Protein AF-A0A2S9FWB5-F1 (afdb_monomer_lite)

pLDDT: mean 86.01, std 10.68, range [48.88, 96.44]

Structure (mmCIF, N/CA/C/O backbone):
data_AF-A0A2S9FWB5-F1
#
_entry.id   AF-A0A2S9FWB5-F1
#
loop_
_atom_site.group_PDB
_atom_site.id
_atom_site.type_symbol
_atom_site.label_atom_id
_atom_site.label_alt_id
_atom_site.label_comp_id
_atom_site.label_asym_id
_atom_site.label_entity_id
_atom_site.label_seq_id
_atom_site.pdbx_PDB_ins_code
_atom_site.Cartn_x
_atom_site.Cartn_y
_atom_site.Cartn_z
_atom_site.occupancy
_atom_site.B_iso_or_equiv
_atom_site.auth_seq_id
_atom_site.auth_comp_id
_atom_site.auth_asym_id
_atom_site.auth_atom_id
_atom_site.pdbx_PDB_model_num
ATOM 1 N N . SER A 1 1 ? 13.611 -1.705 9.704 1.00 56.12 1 SER A N 1
ATOM 2 C CA . SER A 1 1 ? 12.705 -2.147 8.622 1.00 56.12 1 SER A CA 1
ATOM 3 C C . SER A 1 1 ? 13.473 -2.657 7.407 1.00 56.12 1 SER A C 1
ATOM 5 O O . SER A 1 1 ? 13.182 -3.765 6.983 1.00 56.12 1 SER A O 1
ATOM 7 N N . PHE A 1 2 ? 14.490 -1.937 6.908 1.00 52.44 2 PHE A N 1
ATOM 8 C CA . PHE A 1 2 ? 15.194 -2.280 5.655 1.00 52.44 2 PHE A CA 1
ATOM 9 C C . PHE A 1 2 ? 15.756 -3.718 5.592 1.00 52.44 2 PHE A C 1
ATOM 11 O O . PHE A 1 2 ? 15.617 -4.388 4.576 1.00 52.44 2 PHE A O 1
ATOM 18 N N . HIS A 1 3 ? 16.303 -4.242 6.695 1.00 57.69 3 HIS A N 1
ATOM 19 C CA . HIS A 1 3 ? 16.839 -5.614 6.766 1.00 57.69 3 HIS A CA 1
ATOM 20 C C . HIS A 1 3 ? 15.777 -6.729 6.825 1.00 57.69 3 HIS A C 1
ATOM 22 O O . HIS A 1 3 ? 16.128 -7.901 6.767 1.00 57.69 3 HIS A O 1
ATOM 28 N N . LEU A 1 4 ? 14.490 -6.383 6.931 1.00 68.12 4 LEU A N 1
ATOM 29 C CA . LEU A 1 4 ? 13.366 -7.331 6.914 1.00 68.12 4 LEU A CA 1
ATOM 30 C C . LEU A 1 4 ? 12.625 -7.331 5.563 1.00 68.12 4 LEU A C 1
ATOM 32 O O . LEU A 1 4 ? 11.552 -7.914 5.459 1.00 68.12 4 LEU A O 1
ATOM 36 N N . GLY A 1 5 ? 13.158 -6.640 4.546 1.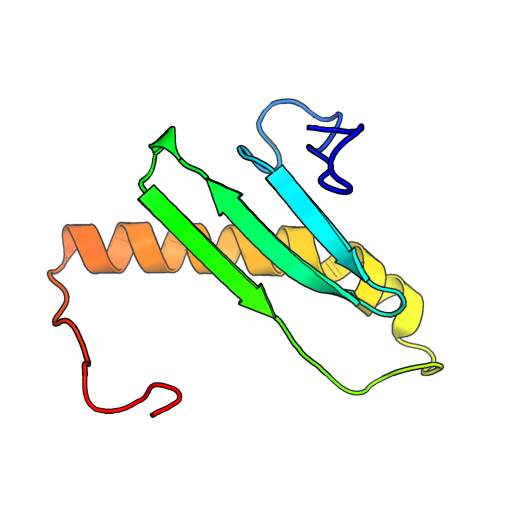00 66.12 5 GLY A N 1
ATOM 37 C CA . GLY A 1 5 ? 12.522 -6.499 3.230 1.00 66.12 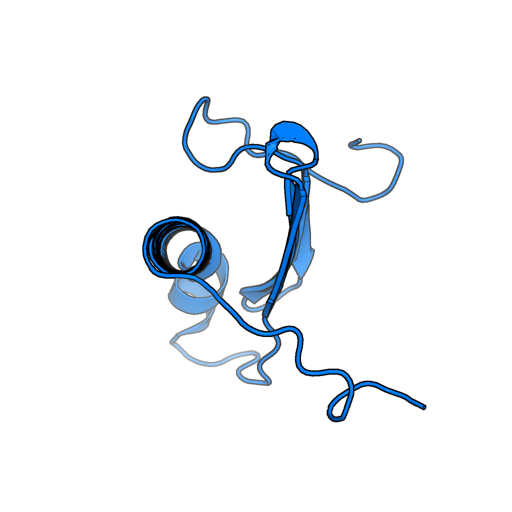5 GLY A CA 1
ATOM 38 C C . GLY A 1 5 ? 11.439 -5.415 3.152 1.00 66.12 5 GLY A C 1
ATOM 39 O O . GLY A 1 5 ? 10.847 -5.220 2.092 1.00 66.12 5 GLY A O 1
ATOM 40 N N . TYR A 1 6 ? 11.199 -4.678 4.243 1.00 75.44 6 TYR A N 1
ATOM 41 C CA . TYR A 1 6 ? 10.258 -3.557 4.271 1.00 75.44 6 TYR A CA 1
ATOM 42 C C . TYR A 1 6 ? 10.983 -2.211 4.226 1.00 75.44 6 TYR A C 1
ATOM 44 O O . TYR A 1 6 ? 11.965 -1.976 4.933 1.00 75.44 6 TYR A O 1
ATOM 52 N N . HIS A 1 7 ? 10.439 -1.284 3.456 1.00 81.44 7 HIS A N 1
ATOM 53 C CA . HIS A 1 7 ? 10.943 0.063 3.259 1.00 81.44 7 HIS A CA 1
ATOM 54 C C . HIS A 1 7 ? 9.935 1.080 3.799 1.00 81.44 7 HIS A C 1
ATOM 56 O O . HIS A 1 7 ? 8.726 0.898 3.677 1.00 81.44 7 HIS A O 1
ATOM 62 N N . GLY A 1 8 ? 10.443 2.145 4.417 1.00 83.25 8 GLY A N 1
ATOM 63 C CA . GLY A 1 8 ? 9.694 3.390 4.592 1.00 83.25 8 GLY A CA 1
ATOM 64 C C . GLY A 1 8 ? 10.041 4.350 3.455 1.00 83.25 8 GLY A C 1
ATOM 65 O O . GLY A 1 8 ? 11.055 4.158 2.778 1.00 83.25 8 GLY A O 1
ATOM 66 N N . LEU A 1 9 ? 9.233 5.392 3.244 1.00 80.56 9 LEU A N 1
ATOM 67 C CA . LEU A 1 9 ? 9.616 6.450 2.309 1.00 80.56 9 LEU A CA 1
ATOM 68 C C . LEU A 1 9 ? 10.616 7.406 2.967 1.00 80.56 9 LEU A C 1
ATOM 70 O O . LEU A 1 9 ? 10.370 7.855 4.086 1.00 80.56 9 LEU A O 1
ATOM 74 N N . PRO A 1 10 ? 11.697 7.799 2.269 1.00 78.12 10 PRO A N 1
ATOM 75 C CA . PRO A 1 10 ? 12.661 8.773 2.780 1.00 78.12 10 PRO A CA 1
ATOM 76 C C . PRO A 1 10 ? 12.128 10.219 2.736 1.00 78.12 10 PRO A C 1
ATOM 78 O O . PRO A 1 10 ? 12.896 11.162 2.897 1.00 78.12 10 PRO A O 1
ATOM 81 N N . ILE A 1 11 ? 10.825 10.407 2.497 1.00 83.19 11 ILE A N 1
ATOM 82 C CA . ILE A 1 11 ? 10.154 11.707 2.422 1.00 83.19 11 ILE A CA 1
ATOM 83 C C . ILE A 1 11 ? 9.229 11.824 3.641 1.00 83.19 11 ILE A C 1
ATOM 85 O O . ILE A 1 11 ? 8.167 11.187 3.657 1.00 83.19 11 ILE A O 1
ATOM 89 N N . PRO A 1 12 ? 9.607 12.616 4.662 1.00 79.31 12 PRO A N 1
ATOM 90 C CA . PRO A 1 12 ? 8.797 12.800 5.860 1.00 79.31 12 PRO A CA 1
ATOM 91 C C . PRO A 1 12 ? 7.361 13.226 5.527 1.00 79.31 12 PRO A C 1
ATOM 93 O O . PRO A 1 12 ? 7.134 14.107 4.702 1.00 79.31 12 PRO A O 1
ATOM 96 N N . GLY A 1 13 ? 6.381 12.585 6.166 1.00 79.69 13 GLY A N 1
ATOM 97 C CA . GLY A 1 13 ? 4.958 12.923 6.039 1.00 79.69 13 GLY A CA 1
ATOM 98 C C . GLY A 1 13 ? 4.250 12.424 4.772 1.00 79.69 13 GLY A C 1
ATOM 99 O O . GLY A 1 13 ? 3.019 12.417 4.754 1.00 79.69 13 GLY A O 1
ATOM 100 N N . LEU A 1 14 ? 4.974 11.959 3.745 1.00 84.62 14 LEU A N 1
ATOM 101 C CA . LEU A 1 14 ? 4.354 11.514 2.490 1.00 84.62 14 LEU A CA 1
ATOM 102 C C . LEU A 1 14 ? 3.557 10.213 2.665 1.00 84.62 14 LEU A C 1
ATOM 104 O O . LEU A 1 14 ? 2.396 10.130 2.263 1.00 84.62 14 LEU A O 1
ATOM 108 N N . LEU A 1 15 ? 4.168 9.206 3.293 1.00 88.19 15 LEU A N 1
ATOM 109 C CA . LEU A 1 15 ? 3.504 7.954 3.647 1.00 88.19 15 LEU A CA 1
ATOM 110 C C . LEU A 1 15 ? 4.124 7.378 4.933 1.00 88.19 15 LEU A C 1
ATOM 112 O O . LEU A 1 15 ? 5.193 6.768 4.858 1.00 88.19 15 LEU A O 1
ATOM 116 N N . PRO A 1 16 ? 3.499 7.591 6.109 1.00 89.69 16 PRO A N 1
ATOM 117 C CA . PRO A 1 16 ? 3.978 7.006 7.358 1.00 89.69 16 PRO A CA 1
ATOM 118 C C . PRO A 1 16 ? 3.850 5.478 7.331 1.00 89.69 16 PRO A C 1
ATOM 120 O O . PRO A 1 16 ? 3.031 4.920 6.595 1.00 89.69 16 PRO A O 1
ATOM 123 N N . GLY A 1 17 ? 4.666 4.802 8.136 1.00 90.62 17 GLY A N 1
ATOM 124 C CA . GLY A 1 17 ? 4.699 3.344 8.208 1.00 90.62 17 GLY A CA 1
ATOM 125 C C . GLY A 1 17 ? 5.768 2.701 7.322 1.00 90.62 17 GLY A C 1
ATOM 126 O O . GLY A 1 17 ? 6.784 3.314 6.988 1.00 90.62 17 GLY A O 1
ATOM 127 N N . PHE A 1 18 ? 5.562 1.430 6.990 1.00 92.50 18 PHE A N 1
ATOM 128 C CA . PHE A 1 18 ? 6.508 0.616 6.232 1.00 92.50 18 PHE A CA 1
ATOM 129 C C . PHE A 1 18 ? 5.795 -0.413 5.352 1.00 92.50 18 PHE A C 1
ATOM 131 O O . PHE A 1 18 ? 4.683 -0.847 5.649 1.00 92.50 18 PHE A O 1
ATOM 138 N N . GLY A 1 19 ? 6.457 -0.848 4.284 1.00 92.06 19 GLY A N 1
ATOM 139 C CA . GLY A 1 19 ? 5.906 -1.835 3.363 1.00 92.06 19 GLY A CA 1
ATOM 140 C C . GLY A 1 19 ? 6.849 -2.175 2.219 1.00 92.06 19 GLY A C 1
ATOM 141 O O . GLY A 1 19 ? 8.054 -1.977 2.325 1.00 92.06 19 GLY A O 1
ATOM 142 N N . HIS A 1 20 ? 6.323 -2.700 1.120 1.00 91.88 20 HIS A N 1
ATOM 143 C CA . HIS A 1 20 ? 7.116 -2.999 -0.070 1.00 91.88 20 HIS A CA 1
ATOM 144 C C . HIS A 1 20 ? 6.293 -2.737 -1.330 1.00 91.88 20 HIS A C 1
ATOM 146 O O . HIS A 1 20 ? 5.125 -3.121 -1.390 1.00 91.88 20 HIS A O 1
ATOM 152 N N . VAL A 1 21 ? 6.906 -2.093 -2.326 1.00 90.44 21 VAL A N 1
ATOM 153 C CA . VAL A 1 21 ? 6.319 -1.895 -3.656 1.00 90.44 21 VAL A CA 1
ATOM 154 C C . VAL A 1 21 ? 7.008 -2.868 -4.602 1.00 90.44 21 VAL A C 1
ATOM 156 O O . VAL A 1 21 ? 8.192 -2.725 -4.897 1.00 90.44 21 VAL A O 1
ATOM 159 N N . GLY A 1 22 ? 6.271 -3.884 -5.033 1.00 88.94 22 GLY A N 1
ATOM 160 C CA . GLY A 1 22 ? 6.719 -4.858 -6.012 1.00 88.94 22 GLY A CA 1
ATOM 161 C C . GLY A 1 22 ? 6.844 -4.252 -7.407 1.00 88.94 22 GLY A C 1
ATOM 162 O O . GLY A 1 22 ? 6.305 -3.183 -7.713 1.00 88.94 22 GLY A O 1
ATOM 163 N N . LEU A 1 23 ? 7.561 -4.966 -8.271 1.00 87.88 23 LEU A N 1
ATOM 164 C CA . LEU A 1 23 ? 7.757 -4.559 -9.655 1.00 87.88 23 LEU A CA 1
ATOM 165 C C . LEU A 1 23 ? 6.407 -4.384 -10.362 1.00 87.88 23 LEU A C 1
ATOM 167 O O . LEU A 1 23 ? 5.577 -5.293 -10.381 1.00 87.88 23 LEU A O 1
ATOM 171 N N . GLY A 1 24 ? 6.210 -3.212 -10.958 1.00 88.81 24 GLY A N 1
ATOM 172 C CA . GLY A 1 24 ? 5.009 -2.884 -11.711 1.00 88.81 24 GLY A CA 1
ATOM 173 C C . GLY A 1 24 ? 3.906 -2.220 -10.895 1.00 88.81 24 GLY A C 1
ATOM 174 O O . GLY A 1 24 ? 2.944 -1.807 -11.518 1.00 88.81 24 GLY A O 1
ATOM 175 N N . GLY A 1 25 ? 4.041 -2.058 -9.571 1.00 90.88 25 GLY A N 1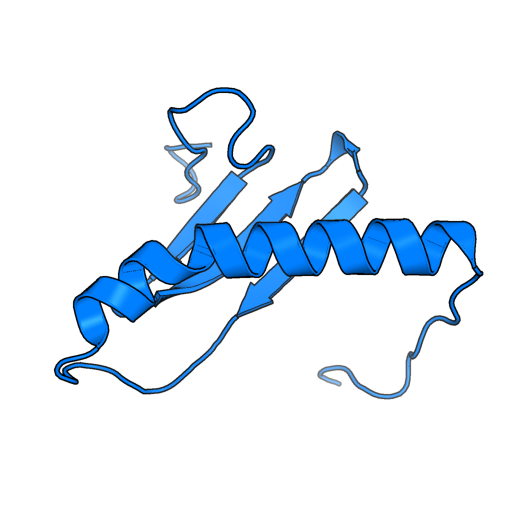
ATOM 176 C CA . GLY A 1 25 ? 3.134 -1.219 -8.769 1.00 90.88 25 GLY A CA 1
ATOM 177 C C . GLY A 1 25 ? 2.248 -1.939 -7.750 1.00 90.88 25 GLY A C 1
ATOM 178 O O . GLY A 1 25 ? 1.545 -1.276 -6.990 1.00 90.88 25 GLY A O 1
ATOM 179 N N . SER A 1 26 ? 2.294 -3.274 -7.665 1.00 92.62 26 SER A N 1
ATOM 180 C CA . SER A 1 26 ? 1.640 -3.992 -6.558 1.00 92.62 26 SER A CA 1
ATOM 181 C C . SER A 1 26 ? 2.357 -3.700 -5.238 1.00 92.62 26 SER A C 1
ATOM 183 O O . SER A 1 26 ? 3.575 -3.554 -5.223 1.00 92.62 26 SER A O 1
ATOM 185 N N . LEU A 1 27 ? 1.640 -3.619 -4.117 1.00 92.44 27 LEU A N 1
ATOM 186 C CA . LEU A 1 27 ? 2.246 -3.283 -2.827 1.00 92.44 27 LEU A CA 1
ATOM 187 C C . LEU A 1 27 ? 1.505 -3.849 -1.619 1.00 92.44 27 LEU A C 1
ATOM 189 O O . LEU A 1 27 ? 0.315 -4.154 -1.682 1.00 92.44 27 LEU A O 1
ATOM 193 N N . GLY A 1 28 ? 2.217 -3.887 -0.495 1.00 93.56 28 GLY A N 1
ATOM 194 C CA . GLY A 1 28 ? 1.660 -4.024 0.849 1.00 93.56 28 GLY A CA 1
ATOM 195 C C . GLY A 1 28 ? 2.268 -2.975 1.775 1.00 93.56 28 GLY A C 1
ATOM 196 O O . GLY A 1 28 ? 3.465 -2.703 1.681 1.00 93.56 28 GLY A O 1
ATOM 197 N N . TRP A 1 29 ? 1.457 -2.374 2.645 1.00 94.69 29 TRP A N 1
ATOM 198 C CA . TRP A 1 29 ? 1.882 -1.314 3.560 1.00 94.69 29 TRP A CA 1
ATOM 199 C C . TRP A 1 29 ? 1.166 -1.397 4.908 1.00 94.69 29 TRP A C 1
ATOM 201 O O . TRP A 1 29 ? -0.016 -1.738 4.971 1.00 94.69 29 TRP A O 1
ATOM 211 N N . ALA A 1 30 ? 1.874 -1.041 5.977 1.00 93.94 30 ALA A N 1
ATOM 212 C CA . ALA A 1 30 ? 1.363 -0.977 7.338 1.00 93.94 30 ALA A CA 1
ATOM 213 C C . ALA A 1 30 ? 1.782 0.333 8.016 1.00 93.94 30 ALA A C 1
ATOM 215 O O . ALA A 1 30 ? 2.952 0.709 8.005 1.00 93.94 30 ALA A O 1
ATOM 216 N N . ASP A 1 31 ? 0.816 0.999 8.640 1.00 93.62 31 ASP A N 1
ATOM 217 C CA . ASP A 1 31 ? 0.966 2.172 9.495 1.00 93.62 31 ASP A CA 1
ATOM 218 C C . ASP A 1 31 ? 0.483 1.810 10.917 1.00 93.62 31 ASP A C 1
ATOM 220 O O . ASP A 1 31 ? -0.721 1.869 11.203 1.00 93.62 31 ASP A O 1
ATOM 224 N N . PRO A 1 32 ? 1.400 1.376 11.808 1.00 91.88 32 PRO A N 1
ATOM 225 C CA . PRO A 1 32 ? 1.050 0.944 13.160 1.00 91.88 32 PRO A CA 1
ATOM 226 C C . PRO A 1 32 ? 0.465 2.054 14.033 1.00 91.88 32 PRO A C 1
ATOM 228 O O . PRO A 1 32 ? -0.390 1.760 14.864 1.00 91.88 32 PRO A O 1
ATOM 231 N N . GLU A 1 33 ? 0.881 3.312 13.842 1.00 91.50 33 GLU A N 1
ATOM 232 C CA . GLU A 1 33 ? 0.391 4.441 14.647 1.00 91.50 33 GLU A CA 1
ATOM 233 C C . GLU A 1 33 ? -1.112 4.642 14.460 1.00 91.50 33 GLU A C 1
ATOM 235 O O . GLU A 1 33 ? -1.838 4.947 15.405 1.00 91.50 33 GLU A O 1
ATOM 240 N N . THR A 1 34 ? -1.598 4.426 13.236 1.00 91.12 34 THR A N 1
ATOM 241 C CA . THR A 1 34 ? -3.024 4.538 12.924 1.00 91.12 34 THR A CA 1
ATOM 242 C C . THR A 1 34 ? -3.753 3.196 12.923 1.00 91.12 34 THR A C 1
ATOM 244 O O . THR A 1 34 ? -4.972 3.182 12.714 1.00 91.12 34 THR A O 1
ATOM 247 N N . GLY A 1 35 ? -3.050 2.077 13.132 1.00 92.12 35 GLY A N 1
ATOM 248 C CA . GLY A 1 35 ? -3.596 0.720 13.038 1.00 92.12 35 GLY A CA 1
ATOM 249 C C . GLY A 1 35 ? -4.145 0.379 11.648 1.00 92.12 35 GLY A C 1
ATOM 250 O O . GLY A 1 35 ? -5.133 -0.348 11.540 1.00 92.12 35 GLY A O 1
ATOM 251 N N . LEU A 1 36 ? -3.582 0.968 10.589 1.00 93.31 36 LEU A N 1
ATOM 252 C CA . LEU A 1 36 ? -4.015 0.769 9.205 1.00 93.31 36 LEU A CA 1
ATOM 253 C C . LEU A 1 36 ? -3.016 -0.124 8.467 1.00 93.31 36 LEU A C 1
ATOM 255 O O . LEU A 1 36 ? -1.816 0.120 8.499 1.00 93.31 36 LEU A O 1
ATOM 259 N N . ALA A 1 37 ? -3.513 -1.114 7.734 1.00 93.94 37 ALA A N 1
ATOM 260 C CA . ALA A 1 37 ? -2.727 -1.859 6.760 1.00 93.94 37 ALA A CA 1
ATOM 261 C C . ALA A 1 37 ? -3.536 -2.020 5.474 1.00 93.94 37 ALA A C 1
ATOM 263 O O . ALA A 1 37 ? -4.765 -2.110 5.517 1.00 93.94 37 ALA A O 1
ATOM 264 N N . PHE A 1 38 ? -2.857 -2.027 4.332 1.00 93.75 38 PHE A N 1
ATOM 265 C CA . PHE A 1 38 ? -3.496 -2.209 3.035 1.00 93.75 38 PHE A CA 1
ATOM 266 C C . PHE A 1 38 ? -2.554 -2.877 2.039 1.00 93.75 38 PHE A C 1
ATOM 268 O O . PHE A 1 38 ? -1.331 -2.774 2.138 1.00 93.75 38 PHE A O 1
ATOM 275 N N . GLY A 1 39 ? -3.153 -3.549 1.061 1.00 93.75 39 GLY A N 1
ATOM 276 C CA . GLY A 1 39 ? -2.461 -4.110 -0.087 1.00 93.75 39 GLY A CA 1
ATOM 277 C C . GLY A 1 39 ? -3.180 -3.734 -1.374 1.00 93.75 39 GLY A C 1
ATOM 278 O O . GLY A 1 39 ? -4.402 -3.579 -1.389 1.00 93.75 39 GLY A O 1
ATOM 279 N N . PHE A 1 40 ? -2.416 -3.577 -2.445 1.00 91.75 40 PHE A N 1
ATOM 280 C CA . PHE A 1 40 ? -2.927 -3.331 -3.786 1.00 91.75 40 PHE A CA 1
ATOM 281 C C . PHE A 1 40 ? -2.251 -4.303 -4.745 1.00 91.75 40 PHE A C 1
ATOM 283 O O . PHE A 1 40 ? -1.025 -4.386 -4.782 1.00 91.75 40 PHE A O 1
ATOM 290 N N . VAL A 1 41 ? -3.057 -5.053 -5.493 1.00 92.00 41 VAL A N 1
ATOM 291 C CA . VAL A 1 41 ? -2.585 -6.080 -6.424 1.00 92.00 41 VAL A CA 1
ATOM 292 C C . VAL A 1 41 ? -3.225 -5.835 -7.778 1.00 92.00 41 VAL A C 1
ATOM 294 O O . VAL A 1 41 ? -4.434 -5.633 -7.880 1.00 92.00 41 VAL A O 1
ATOM 297 N N . HIS A 1 42 ? -2.409 -5.869 -8.822 1.00 90.00 42 HIS A N 1
ATOM 298 C CA . HIS A 1 42 ? -2.860 -5.785 -10.204 1.00 90.00 42 HIS A CA 1
ATOM 299 C C . HIS A 1 42 ? -1.890 -6.547 -11.115 1.00 90.00 42 HIS A C 1
ATOM 301 O O . HIS A 1 42 ? -0.748 -6.807 -10.746 1.00 90.00 42 HIS A O 1
ATOM 307 N N . HIS A 1 43 ? -2.337 -6.900 -12.321 1.00 89.75 43 HIS A N 1
ATOM 308 C CA . HIS A 1 43 ? -1.578 -7.748 -13.253 1.00 89.75 43 HIS A CA 1
ATOM 309 C C . HIS A 1 43 ? -0.962 -6.990 -14.444 1.00 89.75 43 HIS A C 1
ATOM 311 O O . HIS A 1 43 ? -0.589 -7.600 -15.440 1.00 89.75 43 HIS A O 1
ATOM 317 N N . ARG A 1 44 ? -0.905 -5.651 -14.402 1.00 86.06 44 ARG A N 1
ATOM 318 C CA . ARG A 1 44 ? -0.523 -4.799 -15.554 1.00 86.06 44 ARG A CA 1
ATOM 319 C C . ARG A 1 44 ? 0.993 -4.677 -15.751 1.00 86.06 44 ARG A C 1
ATOM 321 O O . ARG A 1 44 ? 1.531 -3.588 -15.955 1.00 86.06 44 ARG A O 1
ATOM 328 N N . LEU A 1 45 ? 1.682 -5.808 -15.696 1.00 81.56 45 LEU A N 1
ATOM 329 C CA . LEU A 1 45 ? 3.125 -5.871 -15.874 1.00 81.56 45 LEU A CA 1
ATOM 330 C C . LEU A 1 45 ? 3.491 -5.536 -17.335 1.00 81.56 45 LEU A C 1
ATOM 332 O O . LEU A 1 45 ? 2.836 -6.014 -18.256 1.00 81.56 45 LEU A O 1
ATOM 336 N N . LEU A 1 46 ? 4.528 -4.713 -17.543 1.00 81.50 46 LEU A N 1
ATOM 337 C CA . LEU A 1 46 ? 5.059 -4.331 -18.870 1.00 81.50 46 LEU A CA 1
ATOM 338 C C . LEU A 1 46 ? 4.085 -3.570 -19.790 1.00 81.50 46 LEU A C 1
ATOM 340 O O . LEU A 1 46 ? 4.184 -3.634 -21.014 1.00 81.50 46 LEU A O 1
ATOM 344 N N . THR A 1 47 ? 3.159 -2.806 -19.216 1.00 85.00 47 THR A N 1
ATOM 345 C CA . THR A 1 47 ? 2.332 -1.865 -19.987 1.00 85.00 47 THR A CA 1
ATOM 346 C C . THR A 1 47 ? 3.026 -0.499 -20.120 1.00 85.00 47 THR A C 1
ATOM 348 O O . THR A 1 47 ? 3.882 -0.172 -19.293 1.00 85.00 47 THR A O 1
ATOM 351 N N . PRO A 1 48 ? 2.629 0.370 -21.075 1.00 89.1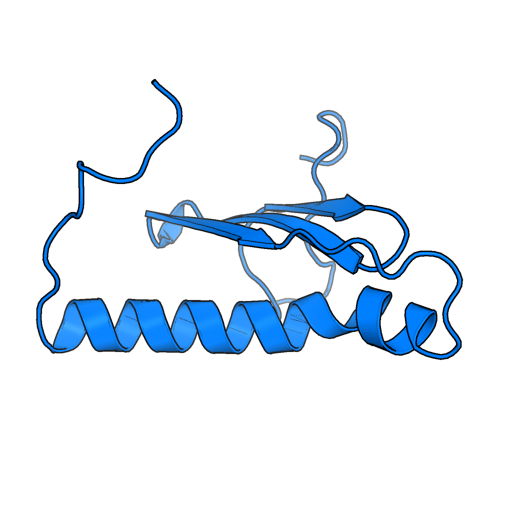9 48 PRO A N 1
ATOM 352 C CA . PRO A 1 48 ? 3.095 1.765 -21.119 1.00 89.19 48 PRO A CA 1
ATOM 353 C C . PRO A 1 48 ? 2.818 2.558 -19.832 1.00 89.19 48 PRO A C 1
ATOM 355 O O . PRO A 1 48 ? 3.407 3.608 -19.600 1.00 89.19 48 PRO A O 1
ATOM 358 N N . LEU A 1 49 ? 1.927 2.047 -18.981 1.00 88.12 49 LEU A N 1
ATOM 359 C CA . LEU A 1 49 ? 1.536 2.645 -17.713 1.00 88.12 49 LEU A CA 1
ATOM 360 C C . LEU A 1 49 ? 2.410 2.173 -16.539 1.00 88.12 49 LEU A C 1
ATOM 362 O O . LEU A 1 49 ? 2.168 2.586 -15.411 1.00 88.12 49 LEU A O 1
ATOM 366 N N . VAL A 1 50 ? 3.448 1.359 -16.767 1.00 88.62 50 VAL A N 1
ATOM 367 C CA . VAL A 1 50 ? 4.295 0.799 -15.697 1.00 88.62 50 VAL A CA 1
ATOM 368 C C . VAL A 1 50 ? 4.927 1.872 -14.806 1.00 88.62 50 VAL A C 1
ATOM 370 O O . VAL A 1 50 ? 4.998 1.693 -13.596 1.00 88.62 50 VAL A O 1
ATOM 373 N N . VAL A 1 51 ? 5.328 3.017 -15.370 1.00 88.00 51 VAL A N 1
ATOM 374 C CA . VAL A 1 51 ? 5.897 4.132 -14.591 1.00 88.00 51 VAL A CA 1
ATOM 375 C C . VAL A 1 51 ? 4.835 4.748 -13.681 1.00 88.00 51 VAL A C 1
ATOM 377 O O . VAL A 1 51 ? 5.087 4.968 -12.496 1.00 88.00 51 VAL A O 1
ATOM 380 N N . SER A 1 52 ? 3.632 4.986 -14.213 1.00 88.94 52 SER A N 1
ATOM 381 C CA . SER A 1 52 ? 2.512 5.483 -13.411 1.00 88.94 52 SER A CA 1
ATOM 382 C C . SER A 1 52 ? 2.050 4.464 -12.375 1.00 88.94 52 SER A C 1
ATOM 384 O O . SER A 1 52 ? 1.732 4.858 -11.260 1.00 88.94 52 SER A O 1
ATOM 386 N N . ASP A 1 53 ? 2.063 3.171 -12.696 1.00 89.38 53 ASP A N 1
ATOM 387 C CA . ASP A 1 53 ? 1.652 2.109 -11.778 1.00 89.38 53 ASP A CA 1
ATOM 388 C C . ASP A 1 53 ? 2.678 1.968 -10.637 1.00 89.38 53 ASP A C 1
ATOM 390 O O . ASP A 1 53 ? 2.301 1.887 -9.469 1.00 89.38 53 ASP A O 1
ATOM 394 N N . GLN A 1 54 ? 3.977 2.082 -10.942 1.00 89.75 54 GLN A N 1
ATOM 395 C CA . GLN A 1 54 ? 5.058 2.055 -9.953 1.00 89.75 54 GLN A CA 1
ATOM 396 C C . GLN A 1 54 ? 4.985 3.228 -8.961 1.00 89.75 54 GLN A C 1
ATOM 398 O O . GLN A 1 54 ? 5.260 3.043 -7.778 1.00 89.75 54 GLN A O 1
ATOM 403 N N . ALA A 1 55 ? 4.630 4.433 -9.421 1.00 89.19 55 ALA A N 1
ATOM 404 C CA . ALA A 1 55 ? 4.536 5.631 -8.577 1.00 89.19 55 ALA A CA 1
ATOM 405 C C . ALA A 1 55 ? 3.137 5.845 -7.962 1.00 89.19 55 ALA A C 1
ATOM 407 O O . ALA A 1 55 ? 2.987 6.545 -6.956 1.00 89.19 55 ALA A O 1
ATOM 408 N N . GLY A 1 56 ? 2.105 5.229 -8.541 1.00 88.31 56 GLY A N 1
ATOM 409 C CA . GLY A 1 56 ? 0.696 5.428 -8.196 1.00 88.31 56 GLY A CA 1
ATOM 410 C C . GLY A 1 56 ? 0.322 4.979 -6.784 1.00 88.31 56 GLY A C 1
ATOM 411 O O . GLY A 1 56 ? -0.733 5.370 -6.270 1.00 88.31 56 GLY A O 1
ATOM 412 N N . PHE A 1 57 ? 1.191 4.218 -6.115 1.00 87.50 57 PHE A N 1
ATOM 413 C CA . PHE A 1 57 ? 0.974 3.795 -4.735 1.00 87.50 57 PHE A CA 1
ATOM 414 C C . PHE A 1 57 ? 0.837 4.979 -3.769 1.00 87.50 57 PHE A C 1
ATOM 416 O O . PHE A 1 57 ? 0.056 4.882 -2.830 1.00 87.50 57 PHE A O 1
ATOM 423 N N . VAL A 1 58 ? 1.517 6.110 -4.007 1.00 88.88 58 VAL A N 1
ATOM 424 C CA . VAL A 1 58 ? 1.411 7.303 -3.143 1.00 88.88 58 VAL A CA 1
ATOM 425 C C . VAL A 1 58 ? -0.008 7.870 -3.181 1.00 88.88 58 VAL A C 1
ATOM 427 O O . VAL A 1 58 ? -0.621 8.104 -2.137 1.00 88.88 58 VAL A O 1
ATOM 430 N N . ALA A 1 59 ? -0.560 8.043 -4.384 1.00 91.56 59 ALA A N 1
ATOM 431 C CA . ALA A 1 59 ? -1.924 8.530 -4.569 1.00 91.56 59 ALA A CA 1
ATOM 432 C C . ALA A 1 59 ? -2.951 7.536 -4.004 1.00 91.56 59 ALA A C 1
ATOM 434 O O . ALA A 1 59 ? -3.859 7.921 -3.265 1.00 91.56 59 ALA A O 1
ATOM 435 N N . THR A 1 60 ? -2.764 6.245 -4.287 1.00 90.94 60 THR A N 1
ATOM 436 C CA . THR A 1 60 ? -3.623 5.165 -3.781 1.00 90.94 60 THR A CA 1
ATOM 437 C C . THR A 1 60 ? -3.617 5.123 -2.252 1.00 90.94 60 THR A C 1
ATOM 439 O O . THR A 1 60 ? -4.674 5.093 -1.624 1.00 90.94 60 THR A O 1
ATOM 442 N N . ALA A 1 61 ? -2.442 5.219 -1.629 1.00 90.56 61 ALA A N 1
ATOM 443 C CA . ALA A 1 61 ? -2.293 5.250 -0.182 1.00 90.56 61 ALA A CA 1
ATOM 444 C C . ALA A 1 61 ? -2.968 6.477 0.448 1.00 90.56 61 ALA A C 1
ATOM 446 O O . ALA A 1 61 ? -3.638 6.355 1.475 1.00 90.56 61 ALA A O 1
ATOM 447 N N . ALA A 1 62 ? -2.850 7.656 -0.172 1.00 92.25 62 ALA A N 1
ATOM 448 C CA . ALA A 1 62 ? -3.527 8.863 0.295 1.00 92.25 62 ALA A CA 1
ATOM 449 C C . ALA A 1 62 ? -5.059 8.706 0.275 1.00 92.25 62 ALA A C 1
ATOM 451 O O . ALA A 1 62 ? -5.733 9.063 1.247 1.00 92.25 62 ALA A O 1
ATOM 452 N N . LEU A 1 63 ? -5.609 8.116 -0.792 1.00 94.88 63 LEU A N 1
ATOM 453 C CA . LEU A 1 63 ? -7.041 7.833 -0.906 1.00 94.88 63 LEU A CA 1
ATOM 454 C C . LEU A 1 63 ? -7.512 6.807 0.132 1.00 94.88 63 LEU A C 1
ATOM 456 O O . LEU A 1 63 ? -8.530 7.037 0.785 1.00 94.88 63 LEU A O 1
ATOM 460 N N . ILE A 1 64 ? -6.756 5.726 0.346 1.00 94.06 64 ILE A N 1
ATOM 461 C CA . ILE A 1 64 ? -7.066 4.709 1.362 1.00 94.06 64 ILE A CA 1
ATOM 462 C C . ILE A 1 64 ? -7.077 5.330 2.762 1.00 94.06 64 ILE A C 1
ATOM 464 O O . ILE A 1 64 ? -8.038 5.143 3.510 1.00 94.06 64 ILE A O 1
ATOM 468 N N . ARG A 1 65 ? -6.059 6.127 3.113 1.00 92.75 65 ARG A N 1
ATOM 469 C CA . ARG A 1 65 ? -5.983 6.820 4.412 1.00 92.75 65 ARG A CA 1
ATOM 470 C C . ARG A 1 65 ? -7.159 7.773 4.615 1.00 92.75 65 ARG A C 1
ATOM 472 O O . ARG A 1 65 ? -7.764 7.780 5.688 1.00 92.75 65 ARG A O 1
ATOM 479 N N . ARG A 1 66 ? -7.532 8.534 3.580 1.00 94.94 66 ARG A N 1
ATOM 480 C CA . ARG A 1 66 ? -8.718 9.404 3.609 1.00 94.94 66 ARG A CA 1
ATOM 481 C C . ARG A 1 66 ? -10.000 8.596 3.815 1.00 94.94 66 ARG A C 1
ATOM 483 O O . ARG A 1 66 ? -10.819 8.971 4.650 1.00 94.94 66 ARG A O 1
ATOM 490 N N . GLY A 1 67 ? -10.163 7.491 3.091 1.00 94.75 67 GLY A N 1
ATOM 491 C CA . GLY A 1 67 ? -11.302 6.585 3.235 1.00 94.75 67 GLY A CA 1
ATOM 492 C C . GLY A 1 67 ? -11.407 6.008 4.647 1.00 94.75 67 GLY A C 1
ATOM 493 O O . GLY A 1 67 ? -12.470 6.078 5.258 1.00 94.75 67 GLY A O 1
ATOM 494 N N . ALA A 1 68 ? -10.293 5.532 5.209 1.00 94.06 68 ALA A N 1
ATOM 495 C CA . ALA A 1 68 ? -10.231 5.014 6.574 1.00 94.06 68 ALA A CA 1
ATOM 496 C C . ALA A 1 68 ? -10.599 6.082 7.619 1.00 94.06 68 ALA A C 1
ATOM 498 O O . ALA A 1 68 ? -11.367 5.805 8.540 1.00 94.06 68 ALA A O 1
ATOM 499 N N . ALA A 1 69 ? -10.106 7.316 7.465 1.00 94.00 69 ALA A N 1
ATOM 500 C CA . ALA A 1 69 ? -10.457 8.426 8.350 1.00 94.00 69 ALA A CA 1
ATOM 501 C C . ALA A 1 69 ? -11.959 8.758 8.292 1.00 94.00 69 ALA A C 1
ATOM 503 O O . ALA A 1 69 ? -12.601 8.918 9.331 1.00 94.00 69 ALA A O 1
ATOM 504 N N . LEU A 1 70 ? -12.541 8.802 7.089 1.00 96.25 70 LEU A N 1
ATOM 505 C CA . LEU A 1 70 ? -13.975 9.038 6.899 1.00 96.25 70 LEU A CA 1
ATOM 506 C C . LEU A 1 70 ? -14.829 7.899 7.475 1.00 96.25 70 LEU A C 1
ATOM 508 O O . LEU A 1 70 ? -15.817 8.165 8.153 1.00 96.25 70 LEU A O 1
ATOM 512 N N . ALA A 1 71 ? -14.431 6.644 7.268 1.00 94.00 71 ALA A N 1
ATOM 513 C CA . ALA A 1 71 ? -15.110 5.471 7.816 1.00 94.00 71 ALA A CA 1
ATOM 514 C C . ALA A 1 71 ? -15.062 5.433 9.354 1.00 94.00 71 ALA A C 1
ATOM 516 O O . ALA A 1 71 ? -16.020 5.037 10.013 1.00 94.00 71 ALA A O 1
ATOM 517 N N . ARG A 1 72 ? -13.960 5.884 9.962 1.00 93.00 72 ARG A N 1
ATOM 518 C CA . ARG A 1 72 ? -13.860 6.042 11.421 1.00 93.00 72 ARG A CA 1
ATOM 519 C C . ARG A 1 72 ? -14.770 7.158 11.930 1.00 93.00 72 ARG A C 1
ATOM 521 O O . ARG A 1 72 ? -15.453 6.954 12.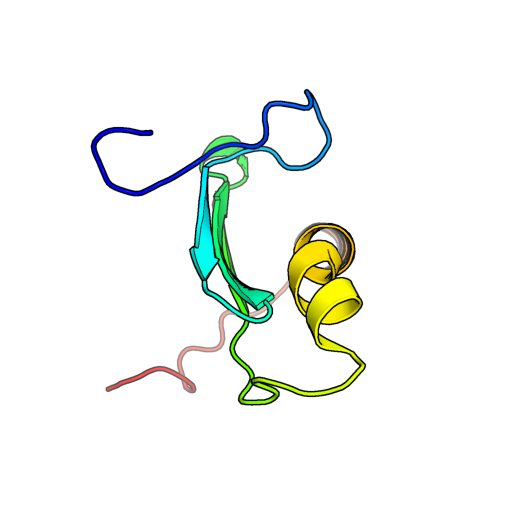925 1.00 93.00 72 ARG A O 1
ATOM 528 N N . LYS A 1 73 ? -14.824 8.293 11.224 1.00 96.19 73 LYS A N 1
ATOM 529 C CA . LYS A 1 73 ? -15.685 9.433 11.574 1.00 96.19 73 LYS A CA 1
ATOM 530 C C . LYS A 1 73 ? -17.177 9.097 11.490 1.00 96.19 73 LYS A C 1
ATOM 532 O O . LYS A 1 73 ? -17.934 9.490 12.367 1.00 96.19 73 LYS A O 1
ATOM 537 N N . ASN A 1 74 ? -17.592 8.399 10.436 1.00 96.44 74 ASN A N 1
ATOM 538 C CA . ASN A 1 74 ? -19.006 8.133 10.151 1.00 96.44 74 ASN A CA 1
ATOM 539 C C . ASN A 1 74 ? -19.509 6.800 10.733 1.00 96.44 74 ASN A C 1
ATOM 541 O O . ASN A 1 74 ? -20.686 6.479 10.598 1.00 96.44 74 ASN A O 1
ATOM 545 N N . GLY A 1 75 ? -18.626 6.023 11.364 1.00 92.62 75 GLY A N 1
ATOM 546 C CA . GLY A 1 75 ? -18.889 4.642 11.748 1.00 92.62 75 GLY A CA 1
ATOM 547 C C . GLY A 1 75 ? -18.652 3.665 10.591 1.00 92.62 75 GLY A C 1
ATOM 548 O O . GLY A 1 75 ? -18.918 3.950 9.425 1.00 92.62 75 GLY A O 1
ATOM 549 N N . HIS A 1 76 ? -18.130 2.486 10.923 1.00 88.88 76 HIS A N 1
ATOM 550 C CA . HIS A 1 76 ? -17.897 1.398 9.977 1.00 88.88 76 HIS A CA 1
ATOM 551 C C . HIS A 1 76 ? -18.230 0.059 10.629 1.00 88.88 76 HIS A C 1
ATOM 553 O O . HIS 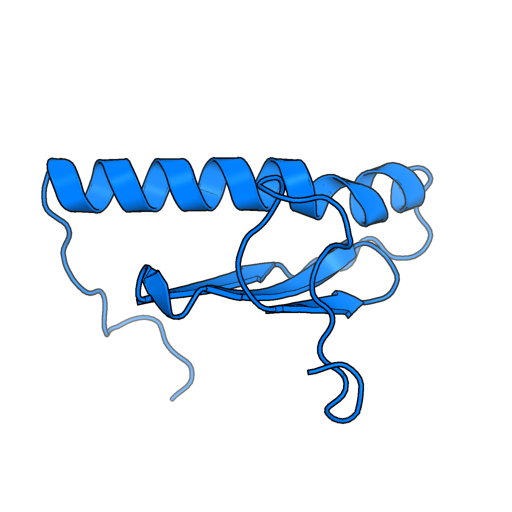A 1 76 ? -18.104 -0.113 11.842 1.00 88.88 76 HIS A O 1
ATOM 559 N N . ARG A 1 77 ? -18.640 -0.911 9.811 1.00 87.25 77 ARG A N 1
ATOM 560 C CA . ARG A 1 77 ? -18.893 -2.287 10.243 1.00 87.25 77 ARG A CA 1
ATOM 561 C C . ARG A 1 77 ? -17.759 -3.180 9.754 1.00 87.25 77 ARG A C 1
ATOM 563 O O . ARG A 1 77 ? -17.378 -3.123 8.589 1.00 87.25 77 ARG A O 1
ATOM 570 N N . ARG A 1 78 ? -17.249 -4.044 10.636 1.00 81.19 78 ARG A N 1
ATOM 571 C CA . ARG A 1 78 ? -16.326 -5.116 10.236 1.00 81.19 78 ARG A CA 1
ATOM 572 C C . ARG A 1 78 ? -17.063 -6.110 9.345 1.00 81.19 78 ARG A C 1
ATOM 574 O O . ARG A 1 78 ? -18.080 -6.663 9.767 1.00 81.19 78 ARG A O 1
ATOM 581 N N . VAL A 1 79 ? -16.527 -6.359 8.157 1.00 82.56 79 VAL A N 1
ATOM 582 C CA . VAL A 1 79 ? -17.006 -7.414 7.264 1.00 82.56 79 VAL A CA 1
ATOM 583 C C . VAL A 1 79 ? -16.097 -8.619 7.460 1.00 82.56 79 VAL A C 1
ATOM 585 O O . VAL A 1 79 ? -14.920 -8.565 7.125 1.00 82.56 79 VAL A O 1
ATOM 588 N N . ARG A 1 80 ? -16.620 -9.673 8.093 1.00 75.38 80 ARG A N 1
ATOM 589 C CA . ARG A 1 80 ? -15.873 -10.917 8.367 1.00 75.38 80 ARG A CA 1
ATOM 590 C C . ARG A 1 80 ? -16.034 -11.963 7.262 1.00 75.38 80 ARG A C 1
ATOM 592 O O . ARG A 1 80 ? -15.338 -12.963 7.269 1.00 75.38 80 ARG A O 1
ATOM 599 N N . GLU A 1 81 ? -16.979 -11.727 6.360 1.00 77.38 81 GLU A N 1
ATOM 600 C CA . GLU A 1 81 ? -17.470 -12.690 5.368 1.00 77.38 81 GLU A CA 1
ATOM 601 C C . GLU A 1 81 ? -16.541 -12.807 4.148 1.00 77.38 81 GLU A C 1
ATOM 603 O O . GLU A 1 81 ? -16.590 -13.800 3.433 1.00 77.38 81 GLU A O 1
ATOM 608 N N . TYR A 1 82 ? -15.668 -11.817 3.933 1.00 67.50 82 TYR A N 1
ATOM 609 C CA . TYR A 1 82 ? -14.714 -11.788 2.826 1.00 67.50 82 TYR A CA 1
ATOM 610 C C . TYR A 1 82 ? -13.286 -11.822 3.379 1.00 67.50 82 TYR A C 1
ATOM 612 O O . TYR A 1 82 ? -12.712 -10.793 3.732 1.00 67.50 82 TYR A O 1
ATOM 620 N N . GLY A 1 83 ? -12.728 -13.024 3.480 1.00 59.94 83 GLY A N 1
ATOM 621 C CA . GLY A 1 83 ? -11.335 -13.293 3.826 1.00 59.94 83 GLY A CA 1
ATOM 622 C C . GLY A 1 83 ? -10.907 -14.626 3.215 1.00 59.94 83 GLY A C 1
ATOM 623 O O . GLY A 1 83 ? -11.762 -15.437 2.860 1.00 59.94 83 GLY A O 1
ATOM 624 N N . ALA A 1 84 ? -9.598 -14.845 3.058 1.00 54.50 84 ALA A N 1
ATOM 625 C CA . ALA A 1 84 ? -9.100 -16.199 2.823 1.00 54.50 84 ALA A CA 1
ATOM 626 C C . ALA A 1 84 ? -9.546 -17.098 4.001 1.00 54.50 84 ALA A C 1
ATOM 628 O O . ALA A 1 84 ? -9.562 -16.592 5.129 1.00 54.50 84 ALA A O 1
ATOM 629 N N . PRO A 1 85 ? -9.968 -18.350 3.738 1.00 48.88 85 PRO A N 1
ATOM 630 C CA . PRO A 1 85 ? -10.467 -19.272 4.760 1.00 48.88 85 PRO A CA 1
ATOM 631 C C . PRO A 1 85 ? -9.475 -19.510 5.904 1.00 48.88 85 PRO A C 1
ATOM 633 O O . PRO A 1 85 ? -8.249 -19.425 5.660 1.00 48.88 85 PRO A O 1
#

Secondary structure (DSSP, 8-state):
-GGGT-B--SSTTTS-SEEEE-TTS-EEEEETTTTEEEEE----TTSTTHHHHHHTHHHHHHHHHHHHHHHHHH------SSS--

Foldseek 3Di:
DVVVQKDDDPDPPLAAFIWDQDQQAWIWTDHVVVRDIDTDDDDCHPDPCSVVNSVVVSVVRVVVVVVVVVCVVVDDDDDPPDDDD

Radius of gyration: 14.26 Å; chains: 1; bounding box: 36×32×36 Å

Sequence (85 aa):
SFHLGYHGLPIPGLLPGFGHVGLGGSLGWADPETGLAFGFVHHRLLTPLVVSDQAGFVATAALIRRGAALARKNGHRRVREYGAP